Protein AF-A0A9E2C3A5-F1 (afdb_monomer_lite)

Structure (mmCIF, N/CA/C/O backbone):
data_AF-A0A9E2C3A5-F1
#
_entry.id   AF-A0A9E2C3A5-F1
#
loop_
_atom_site.group_PDB
_atom_site.id
_atom_site.type_symbol
_atom_site.label_atom_id
_atom_site.label_alt_id
_atom_site.label_comp_id
_atom_site.label_asym_id
_atom_site.label_entity_id
_atom_site.label_seq_id
_atom_site.pdbx_PDB_ins_code
_atom_site.Cartn_x
_atom_site.Cartn_y
_atom_site.Cartn_z
_atom_site.occupancy
_atom_site.B_iso_or_equiv
_atom_site.auth_seq_id
_atom_site.auth_comp_id
_atom_site.auth_asym_id
_atom_site.auth_atom_id
_atom_site.pdbx_PDB_model_num
ATOM 1 N N . MET A 1 1 ? -0.755 -7.936 25.586 1.00 62.66 1 MET A N 1
ATOM 2 C CA . MET A 1 1 ? -1.709 -7.814 24.463 1.00 62.66 1 MET A CA 1
ATOM 3 C C . MET A 1 1 ? -3.049 -7.422 25.065 1.00 62.66 1 MET A C 1
ATOM 5 O O . MET A 1 1 ? -3.430 -8.048 26.045 1.00 62.66 1 MET A O 1
ATOM 9 N N . LEU A 1 2 ? -3.688 -6.346 24.596 1.00 75.25 2 LEU A N 1
ATOM 10 C CA . LEU A 1 2 ? -5.020 -5.961 25.083 1.00 75.25 2 LEU A CA 1
ATOM 11 C C . LEU A 1 2 ? -6.048 -6.982 24.577 1.00 75.25 2 LEU A C 1
ATOM 13 O O . LEU A 1 2 ? -5.969 -7.399 23.423 1.00 75.25 2 LEU A O 1
ATOM 17 N N . THR A 1 3 ? -6.968 -7.411 25.439 1.00 92.00 3 THR A N 1
ATOM 18 C CA . THR A 1 3 ? -8.112 -8.248 25.053 1.00 92.00 3 THR A CA 1
ATOM 19 C C . THR A 1 3 ? -9.198 -7.378 24.421 1.00 92.00 3 THR A C 1
ATOM 21 O O . THR A 1 3 ? -9.244 -6.175 24.687 1.00 92.00 3 THR A O 1
ATOM 24 N N . ILE A 1 4 ? -10.080 -7.972 23.606 1.00 91.62 4 ILE A N 1
ATOM 25 C CA . ILE A 1 4 ? -11.217 -7.252 23.003 1.00 91.62 4 ILE A CA 1
ATOM 26 C C . ILE A 1 4 ? -12.046 -6.546 24.086 1.00 91.62 4 ILE A C 1
ATOM 28 O O . ILE A 1 4 ? -12.380 -5.382 23.919 1.00 91.62 4 ILE A O 1
ATOM 32 N N . ASP A 1 5 ? -12.258 -7.188 25.238 1.00 92.94 5 ASP A N 1
ATOM 33 C CA . ASP A 1 5 ? -13.043 -6.628 26.346 1.00 92.94 5 ASP A CA 1
ATOM 34 C C . ASP A 1 5 ? -12.450 -5.323 26.880 1.00 92.94 5 ASP A C 1
ATOM 36 O O . ASP A 1 5 ? -13.170 -4.368 27.161 1.00 92.94 5 ASP A O 1
ATOM 40 N N . LYS A 1 6 ? -11.116 -5.254 26.965 1.00 95.44 6 LYS A N 1
ATOM 41 C CA . LYS A 1 6 ? -10.420 -4.051 27.422 1.00 95.44 6 LYS A CA 1
ATOM 42 C C . LYS A 1 6 ? -10.456 -2.936 26.379 1.00 95.44 6 LYS A C 1
ATOM 44 O O . LYS A 1 6 ? -10.442 -1.766 26.736 1.00 95.44 6 LYS A O 1
ATOM 49 N N . ILE A 1 7 ? -10.506 -3.288 25.095 1.00 94.81 7 ILE A N 1
ATOM 50 C CA . ILE A 1 7 ? -10.713 -2.323 24.010 1.00 94.81 7 ILE A CA 1
ATOM 51 C C . ILE A 1 7 ? -12.145 -1.777 24.078 1.00 94.81 7 ILE A C 1
ATOM 53 O O . ILE A 1 7 ? -12.324 -0.566 24.027 1.00 94.81 7 ILE A O 1
ATOM 57 N N . THR A 1 8 ? -13.145 -2.636 24.280 1.00 95.62 8 THR A N 1
ATOM 58 C CA . THR A 1 8 ? -14.549 -2.235 24.464 1.00 95.62 8 THR A CA 1
ATOM 59 C C . THR A 1 8 ? -14.718 -1.297 25.661 1.00 95.62 8 THR A C 1
ATOM 61 O O . THR A 1 8 ? -15.381 -0.272 25.534 1.00 95.62 8 THR A O 1
ATOM 64 N N . GLU A 1 9 ? -14.074 -1.588 26.797 1.00 96.31 9 GLU A N 1
ATOM 65 C CA . GLU A 1 9 ? -14.080 -0.712 27.981 1.00 96.31 9 GLU A CA 1
ATOM 66 C C . GLU A 1 9 ? -13.499 0.678 27.673 1.00 96.31 9 GLU A C 1
ATOM 68 O O . GLU A 1 9 ? -14.090 1.690 28.042 1.00 96.31 9 GLU A O 1
ATOM 73 N N . LEU A 1 10 ? -12.367 0.733 26.960 1.00 96.94 10 LEU A N 1
ATOM 74 C CA . LEU A 1 10 ? -11.712 1.991 26.585 1.00 96.94 10 LEU A CA 1
ATOM 75 C C . LEU A 1 10 ? -12.529 2.820 25.585 1.00 96.94 10 LEU A C 1
ATOM 77 O O . LEU A 1 10 ? -12.466 4.047 25.625 1.00 96.94 10 LEU A O 1
ATOM 81 N N . LEU A 1 11 ? -13.262 2.164 24.684 1.00 95.88 11 LEU A N 1
ATOM 82 C CA . LEU A 1 11 ? -14.099 2.817 23.673 1.00 95.88 11 LEU A CA 1
ATOM 83 C C . LEU A 1 11 ? -15.477 3.226 24.216 1.00 95.88 11 LEU A C 1
ATOM 85 O O . LEU A 1 11 ? -16.120 4.110 23.652 1.00 95.88 11 LEU A O 1
ATOM 89 N N . GLY A 1 12 ? -15.930 2.612 25.313 1.00 96.38 12 GLY A N 1
ATOM 90 C CA . GLY A 1 12 ? -17.151 2.992 26.013 1.00 96.38 12 GLY A CA 1
ATOM 91 C C . GLY A 1 12 ? -18.381 3.007 25.089 1.00 96.38 12 GLY A C 1
ATOM 92 O O . GLY A 1 12 ? -18.645 2.005 24.422 1.00 96.38 12 GLY A O 1
ATOM 93 N N . PRO A 1 13 ? -19.149 4.113 25.028 1.00 96.94 13 PRO A N 1
ATOM 94 C CA . PRO A 1 13 ? -20.352 4.207 24.194 1.00 96.94 13 PRO A CA 1
ATOM 95 C C . PRO A 1 13 ? -20.114 3.998 22.691 1.00 96.94 13 PRO A C 1
ATOM 97 O O . PRO A 1 13 ? -21.017 3.539 21.996 1.00 96.94 13 PRO A O 1
ATOM 100 N N . ASP A 1 14 ? -18.912 4.299 22.194 1.00 96.38 14 ASP A N 1
ATOM 101 C CA . ASP A 1 14 ? -18.581 4.203 20.767 1.00 96.38 14 ASP A CA 1
ATOM 102 C C . ASP A 1 14 ? -18.113 2.799 20.359 1.00 96.38 14 ASP A C 1
ATOM 104 O O . ASP A 1 14 ? -17.882 2.534 19.179 1.00 96.38 14 ASP A O 1
ATOM 108 N N . ALA A 1 15 ? -17.960 1.882 21.320 1.00 96.50 15 ALA A N 1
ATOM 109 C CA . ALA A 1 15 ? -17.381 0.568 21.069 1.00 96.50 15 ALA A CA 1
ATOM 110 C C . ALA A 1 15 ? -18.133 -0.208 19.981 1.00 96.50 15 ALA A C 1
ATOM 112 O O . ALA A 1 15 ? -17.503 -0.777 19.093 1.00 96.50 15 ALA A O 1
ATOM 113 N N . ASP A 1 16 ? -19.467 -0.198 20.017 1.00 93.62 16 ASP A N 1
ATOM 114 C CA . ASP A 1 16 ? -20.278 -0.924 19.039 1.00 93.62 16 ASP A CA 1
ATOM 115 C C . ASP A 1 16 ? -20.124 -0.342 17.626 1.00 93.62 16 ASP A C 1
ATOM 117 O O . ASP A 1 16 ? -19.829 -1.071 16.680 1.00 93.62 16 ASP A O 1
ATOM 121 N N . SER A 1 17 ? -20.227 0.985 17.490 1.00 94.69 17 SER A N 1
ATOM 122 C CA . SER A 1 17 ? -20.154 1.652 16.186 1.00 94.69 17 SER A CA 1
ATOM 123 C C . SER A 1 17 ? -18.776 1.517 15.533 1.00 94.69 17 SER A C 1
ATOM 125 O O . SER A 1 17 ? -18.695 1.355 14.316 1.00 94.69 17 SER A O 1
ATOM 127 N N . LEU A 1 18 ? -17.698 1.546 16.322 1.00 94.31 18 LEU A N 1
ATOM 128 C CA . LEU A 1 18 ? -16.322 1.476 15.829 1.00 94.31 18 LEU A CA 1
ATOM 129 C C . LEU A 1 18 ? -15.859 0.043 15.555 1.00 94.31 18 LEU A C 1
ATOM 131 O O . LEU A 1 18 ? -15.201 -0.200 14.543 1.00 94.31 18 LEU A O 1
ATOM 135 N N . LEU A 1 19 ? -16.174 -0.907 16.440 1.00 94.38 19 LEU A N 1
ATOM 136 C CA . LEU A 1 19 ? -15.696 -2.288 16.309 1.00 94.38 19 LEU A CA 1
ATOM 137 C C . LEU A 1 19 ? -16.504 -3.088 15.285 1.00 94.38 19 LEU A C 1
ATOM 139 O O . LEU A 1 19 ? -15.938 -3.954 14.617 1.00 94.38 19 LEU A O 1
ATOM 143 N N . ASN A 1 20 ? -17.794 -2.778 15.128 1.00 94.00 20 ASN A N 1
ATOM 144 C CA . ASN A 1 20 ? -18.688 -3.460 14.189 1.00 94.00 20 ASN A CA 1
ATOM 145 C C . ASN A 1 20 ? -18.942 -2.659 12.901 1.00 94.00 20 ASN A C 1
ATOM 147 O O . ASN A 1 20 ? -19.833 -3.007 12.125 1.00 94.00 20 ASN A O 1
ATOM 151 N N . PHE A 1 21 ? -18.160 -1.605 12.641 1.00 93.75 21 PHE A N 1
ATOM 152 C CA . PHE A 1 21 ? -18.308 -0.774 11.448 1.00 93.75 21 PHE A CA 1
ATOM 153 C C . PHE A 1 21 ? -18.222 -1.594 10.149 1.00 93.75 21 PHE A C 1
ATOM 155 O O . PHE A 1 21 ? -17.193 -2.204 9.839 1.00 93.75 21 PHE A O 1
ATOM 162 N N . ASN A 1 22 ? -19.293 -1.564 9.353 1.00 92.88 22 ASN A N 1
ATOM 163 C CA . ASN A 1 22 ? -19.394 -2.294 8.087 1.00 92.88 22 ASN A CA 1
ATOM 164 C C . ASN A 1 22 ? -20.027 -1.489 6.937 1.00 92.88 22 ASN A C 1
ATOM 166 O O . ASN A 1 22 ? -20.226 -2.05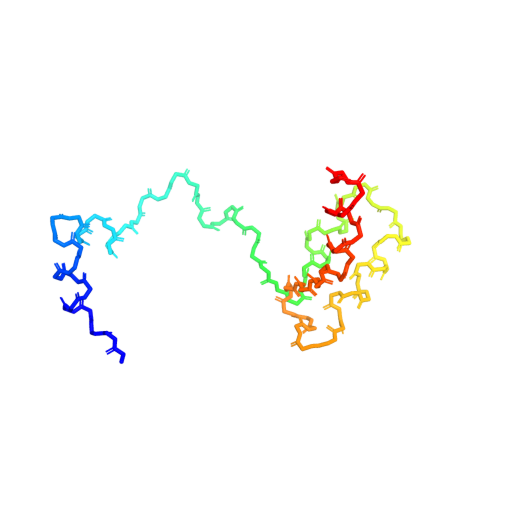9 5.866 1.00 92.88 22 ASN A O 1
ATOM 170 N N . ASP A 1 23 ? -20.283 -0.190 7.131 1.00 92.88 23 ASP A N 1
ATOM 171 C CA . ASP A 1 23 ? -20.895 0.707 6.139 1.00 92.88 23 ASP A CA 1
ATOM 172 C C . ASP A 1 23 ? -19.883 1.750 5.617 1.00 92.88 23 ASP A C 1
ATOM 174 O O . ASP A 1 23 ? -19.970 2.946 5.917 1.00 92.88 23 ASP A O 1
ATOM 178 N N . PRO A 1 24 ? -18.826 1.324 4.896 1.00 93.62 24 PRO A N 1
ATOM 179 C CA . PRO A 1 24 ? -17.844 2.250 4.373 1.00 93.62 24 PRO A CA 1
ATOM 180 C C . PRO A 1 24 ? -18.437 3.054 3.215 1.00 93.62 24 PRO A C 1
ATOM 182 O O . PRO A 1 24 ? -18.985 2.510 2.260 1.00 93.62 24 PRO A O 1
ATOM 185 N N . LYS A 1 25 ? -18.209 4.369 3.234 1.00 95.12 25 LYS A N 1
ATOM 186 C CA . LYS A 1 25 ? -18.599 5.264 2.132 1.00 95.12 25 LYS A CA 1
ATOM 187 C C . LYS A 1 25 ? -17.969 4.884 0.780 1.00 95.12 25 LYS A C 1
ATOM 189 O O . LYS A 1 25 ? -1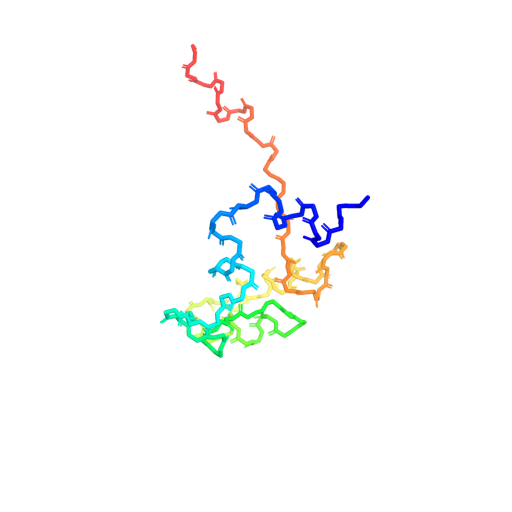8.509 5.227 -0.266 1.00 95.12 25 LYS A O 1
ATOM 194 N N . ILE A 1 26 ? -16.810 4.225 0.801 1.00 94.56 26 ILE A N 1
ATOM 195 C CA . ILE A 1 26 ? -16.093 3.724 -0.378 1.00 94.56 26 ILE A CA 1
ATOM 196 C C . ILE A 1 26 ? -15.978 2.209 -0.227 1.00 94.56 26 ILE A C 1
ATOM 198 O O . ILE A 1 26 ? -15.476 1.735 0.795 1.00 94.56 26 ILE A O 1
ATOM 202 N N . SER A 1 27 ? -16.421 1.448 -1.232 1.00 95.00 27 SER A N 1
ATOM 203 C CA . SER A 1 27 ? -16.328 -0.015 -1.175 1.00 95.00 27 SER A CA 1
ATOM 204 C C . SER A 1 27 ? -14.865 -0.462 -1.135 1.00 95.00 27 SER A C 1
ATOM 206 O O . SER A 1 27 ? -14.004 0.113 -1.806 1.00 95.00 27 SER A O 1
ATOM 208 N N . LYS A 1 28 ? -14.592 -1.550 -0.405 1.00 92.56 28 LYS A N 1
ATOM 209 C CA . LYS A 1 28 ? -13.273 -2.203 -0.390 1.00 92.56 28 LYS A CA 1
ATOM 210 C C . LYS A 1 28 ? -12.817 -2.614 -1.792 1.00 92.56 28 LYS A C 1
ATOM 212 O O . LYS A 1 28 ? -11.622 -2.572 -2.060 1.00 92.56 28 LYS A O 1
ATOM 217 N N . ASP A 1 29 ? -13.750 -2.926 -2.689 1.00 94.12 29 ASP A N 1
ATOM 218 C CA . ASP A 1 29 ? -13.455 -3.319 -4.075 1.00 94.12 29 ASP A CA 1
ATOM 219 C C . ASP A 1 29 ? -12.860 -2.175 -4.908 1.00 94.12 29 ASP A C 1
ATOM 221 O O . ASP A 1 29 ? -12.235 -2.409 -5.939 1.00 94.12 29 ASP A O 1
ATOM 225 N N . GLN A 1 30 ? -13.036 -0.926 -4.466 1.00 94.56 30 GLN A N 1
ATOM 226 C CA . GLN A 1 30 ? -12.456 0.251 -5.117 1.00 94.56 30 GLN A CA 1
ATOM 227 C C . GLN A 1 30 ? -11.031 0.549 -4.627 1.00 94.56 30 GLN A C 1
ATOM 229 O O . GLN A 1 30 ? -10.387 1.471 -5.131 1.00 94.56 30 GLN A O 1
ATOM 234 N N . LEU A 1 31 ? -10.526 -0.195 -3.637 1.00 93.75 31 LEU A N 1
ATOM 235 C CA . LEU A 1 31 ? -9.193 0.017 -3.090 1.00 93.75 31 LEU A CA 1
ATOM 236 C C . LEU A 1 31 ? -8.137 -0.699 -3.930 1.00 93.75 31 LEU A C 1
ATOM 238 O O . LEU A 1 31 ? -8.162 -1.913 -4.123 1.00 93.75 31 LEU A O 1
ATOM 242 N N . ASN A 1 32 ? -7.118 0.051 -4.337 1.00 94.06 32 ASN A N 1
ATOM 243 C CA . ASN A 1 32 ? -5.904 -0.522 -4.895 1.00 94.06 32 ASN A CA 1
ATOM 244 C C . ASN A 1 32 ? -4.995 -0.982 -3.758 1.00 94.06 32 ASN A C 1
ATOM 246 O O . ASN A 1 32 ? -4.217 -0.199 -3.216 1.00 94.06 32 ASN A O 1
ATOM 250 N N . LEU A 1 33 ? -5.103 -2.256 -3.390 1.00 94.94 33 LEU A N 1
ATOM 251 C CA . LEU A 1 33 ? -4.272 -2.835 -2.338 1.00 94.94 33 LEU A CA 1
ATOM 252 C C . LEU A 1 33 ? -2.870 -3.190 -2.859 1.00 94.94 33 LEU A C 1
ATOM 254 O O . LEU A 1 33 ? -2.746 -3.597 -4.019 1.00 94.94 33 LEU A O 1
ATOM 258 N N . PRO A 1 34 ? -1.820 -3.042 -2.035 1.00 95.69 34 PRO A N 1
ATOM 259 C CA . PRO A 1 34 ? -0.459 -3.409 -2.403 1.00 95.69 34 PRO A CA 1
ATOM 260 C C . PRO A 1 34 ? -0.343 -4.919 -2.622 1.00 95.69 34 PRO A C 1
ATOM 262 O O . PRO A 1 34 ? -0.999 -5.718 -1.956 1.00 95.69 34 PRO A O 1
ATOM 265 N N . GLY A 1 35 ? 0.488 -5.301 -3.585 1.00 95.94 35 GLY A N 1
ATOM 266 C CA . GLY A 1 35 ? 0.722 -6.691 -3.935 1.00 95.94 35 GLY A CA 1
ATOM 267 C C . GLY A 1 35 ? 1.937 -6.859 -4.846 1.00 95.94 35 GLY A C 1
ATOM 268 O O . GLY A 1 35 ? 2.532 -5.870 -5.287 1.00 95.94 35 GLY A O 1
ATOM 269 N N . PRO A 1 36 ? 2.319 -8.109 -5.145 1.00 95.50 36 PRO A N 1
ATOM 270 C CA . PRO A 1 36 ? 3.449 -8.409 -6.025 1.00 95.50 36 PRO A CA 1
ATOM 271 C C . PRO A 1 36 ? 3.262 -7.898 -7.459 1.00 95.50 36 PRO A C 1
ATOM 273 O O . PRO A 1 36 ? 4.248 -7.720 -8.166 1.00 95.50 36 PRO A O 1
ATOM 276 N N . ASP A 1 37 ? 2.020 -7.632 -7.860 1.00 95.69 37 ASP A N 1
ATOM 277 C CA . ASP A 1 37 ? 1.595 -7.142 -9.172 1.00 95.69 37 ASP A CA 1
ATOM 278 C C . ASP A 1 37 ? 1.435 -5.609 -9.233 1.00 95.69 37 ASP A C 1
ATOM 280 O O . ASP A 1 37 ? 0.893 -5.082 -10.202 1.00 95.69 37 ASP A O 1
ATOM 284 N N . TRP A 1 38 ? 1.869 -4.870 -8.200 1.00 96.44 38 TRP A N 1
ATOM 285 C CA . TRP A 1 38 ? 1.581 -3.436 -8.053 1.00 96.44 38 TRP A CA 1
ATOM 286 C C . TRP A 1 38 ? 1.989 -2.595 -9.270 1.00 96.44 38 TRP A C 1
ATOM 288 O O . TRP A 1 38 ? 1.239 -1.720 -9.700 1.00 96.44 38 TRP A O 1
ATOM 298 N N . ILE A 1 39 ? 3.160 -2.872 -9.852 1.00 95.44 39 ILE A N 1
ATOM 299 C CA . ILE A 1 39 ? 3.631 -2.154 -11.043 1.00 95.44 39 ILE A CA 1
ATOM 300 C C . ILE A 1 39 ? 2.694 -2.395 -12.225 1.00 95.44 39 ILE A C 1
ATOM 302 O O . ILE A 1 39 ? 2.267 -1.430 -12.863 1.00 95.44 39 ILE A O 1
ATOM 306 N N . ASP A 1 40 ? 2.349 -3.657 -12.474 1.00 95.50 40 ASP A N 1
ATOM 307 C CA . ASP A 1 40 ? 1.553 -4.066 -13.627 1.00 95.50 40 ASP A CA 1
ATOM 308 C C . ASP A 1 40 ? 0.109 -3.575 -13.522 1.00 95.50 40 ASP A C 1
ATOM 310 O O . ASP A 1 40 ? -0.452 -3.048 -14.482 1.00 95.50 40 ASP A O 1
ATOM 314 N N . ARG A 1 41 ? -0.482 -3.687 -12.329 1.00 95.50 41 ARG A N 1
ATOM 315 C CA . ARG A 1 41 ? -1.873 -3.302 -12.086 1.00 95.50 41 ARG A CA 1
ATOM 316 C C . ARG A 1 41 ? -2.069 -1.789 -12.003 1.00 95.50 41 ARG A C 1
ATOM 318 O O . ARG A 1 41 ? -3.093 -1.297 -12.472 1.00 95.50 41 ARG A O 1
ATOM 325 N N . ILE A 1 42 ? -1.123 -1.050 -11.415 1.00 95.31 42 ILE A N 1
ATOM 326 C CA . ILE A 1 42 ? -1.311 0.376 -11.088 1.00 95.31 42 ILE A CA 1
ATOM 327 C C . ILE A 1 42 ? -0.525 1.309 -12.003 1.00 95.31 42 ILE A C 1
ATOM 329 O O . ILE A 1 42 ? -1.072 2.301 -12.481 1.00 95.31 42 ILE A O 1
ATOM 333 N N . PHE A 1 43 ? 0.759 1.040 -12.242 1.00 95.62 43 PHE A N 1
ATOM 334 C CA . PHE A 1 43 ? 1.627 2.016 -12.904 1.00 95.62 43 PHE A CA 1
ATOM 335 C C . PHE A 1 43 ? 1.689 1.862 -14.424 1.00 95.62 43 PHE A C 1
ATOM 337 O O . PHE A 1 43 ? 1.815 2.886 -15.098 1.00 95.62 43 PHE A O 1
ATOM 344 N N . ILE A 1 44 ? 1.570 0.646 -14.970 1.00 95.62 44 ILE A N 1
ATOM 345 C CA . ILE A 1 44 ? 1.645 0.412 -16.427 1.00 95.62 44 ILE A CA 1
ATOM 346 C C . ILE A 1 44 ? 0.608 1.233 -17.201 1.00 95.62 44 ILE A C 1
ATOM 348 O O . ILE A 1 44 ? 0.928 1.774 -18.252 1.00 95.62 44 ILE A O 1
ATOM 352 N N . ASN A 1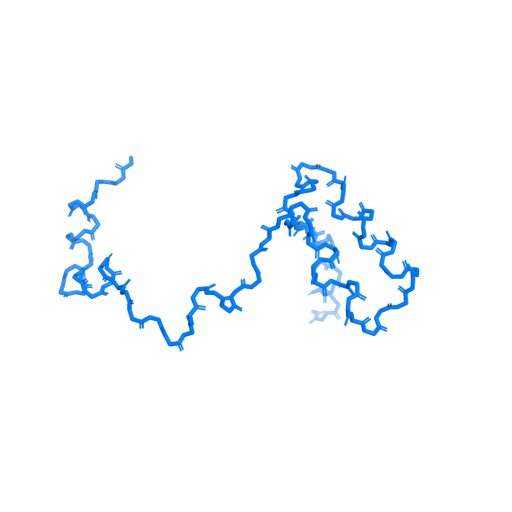 45 ? -0.605 1.376 -16.665 1.00 94.19 45 ASN A N 1
ATOM 353 C CA . ASN A 1 45 ? -1.704 2.088 -17.327 1.00 94.19 45 ASN A CA 1
ATOM 354 C C . ASN A 1 45 ? -1.687 3.611 -17.091 1.00 94.19 45 ASN A C 1
ATOM 356 O O . ASN A 1 45 ? -2.695 4.278 -17.307 1.00 94.19 45 ASN A O 1
ATOM 360 N N . SER A 1 46 ? -0.576 4.166 -16.597 1.00 95.44 46 SER A N 1
ATOM 361 C CA . SER A 1 46 ? -0.414 5.610 -16.388 1.00 95.44 46 SER A CA 1
ATOM 362 C C . SER A 1 46 ? 0.434 6.249 -17.487 1.00 95.44 46 SER A C 1
ATOM 364 O O . SER A 1 46 ? 1.163 5.558 -18.189 1.00 95.44 46 SER A O 1
ATOM 366 N N . ASP A 1 47 ? 0.450 7.580 -17.560 1.00 97.12 47 ASP A N 1
ATOM 367 C CA . ASP A 1 47 ? 1.258 8.341 -18.533 1.00 97.12 47 ASP A CA 1
ATOM 368 C C . ASP A 1 47 ? 2.781 8.315 -18.255 1.00 97.12 47 ASP A C 1
ATOM 370 O O . ASP A 1 47 ? 3.552 9.128 -18.772 1.00 97.12 47 ASP A O 1
ATOM 374 N N . ARG A 1 48 ? 3.257 7.400 -17.401 1.00 97.12 48 ARG A N 1
ATOM 375 C CA . ARG A 1 48 ? 4.681 7.252 -17.078 1.00 97.12 48 ARG A CA 1
ATOM 376 C C . ARG A 1 48 ? 5.410 6.582 -18.233 1.00 97.12 48 ARG A C 1
ATOM 378 O O . ARG A 1 48 ? 5.031 5.513 -18.697 1.00 97.12 48 ARG A O 1
ATOM 385 N N . ASN A 1 49 ? 6.530 7.169 -18.640 1.00 97.69 49 ASN A N 1
ATOM 386 C CA . ASN A 1 49 ? 7.370 6.567 -19.665 1.00 97.69 49 ASN A CA 1
ATOM 387 C C . ASN A 1 49 ? 8.037 5.262 -19.179 1.00 97.69 49 ASN A C 1
ATOM 389 O O . ASN A 1 49 ? 8.132 4.972 -17.982 1.00 97.69 49 ASN A O 1
ATOM 393 N N . ILE A 1 50 ? 8.573 4.504 -20.138 1.00 97.31 50 ILE A N 1
ATOM 394 C CA . ILE A 1 50 ? 9.221 3.208 -19.896 1.00 97.31 50 ILE A CA 1
ATOM 395 C C . ILE A 1 50 ? 10.365 3.316 -18.878 1.00 97.31 50 ILE A C 1
ATOM 397 O O . ILE A 1 50 ? 10.542 2.415 -18.060 1.00 97.31 50 ILE A O 1
ATOM 401 N N . GLN A 1 51 ? 11.144 4.400 -18.902 1.00 98.12 51 GLN A N 1
ATOM 402 C CA . GLN A 1 51 ? 12.267 4.568 -17.981 1.00 98.12 51 GLN A CA 1
ATOM 403 C C . GLN A 1 51 ? 11.786 4.722 -16.535 1.00 98.12 51 GLN A C 1
ATOM 405 O O . GLN A 1 51 ? 12.329 4.087 -15.631 1.00 98.12 51 GLN A O 1
ATOM 410 N N . THR A 1 52 ? 10.732 5.505 -16.313 1.00 97.56 52 THR A N 1
ATOM 411 C CA . THR A 1 52 ? 10.112 5.6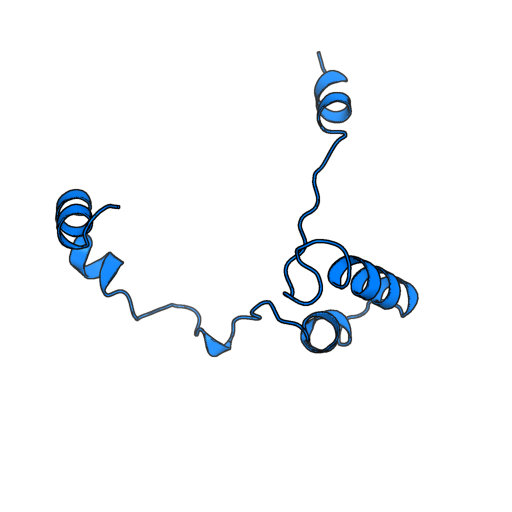59 -14.996 1.00 97.56 52 THR A CA 1
ATOM 412 C C . THR A 1 52 ? 9.526 4.338 -14.507 1.00 97.56 52 THR A C 1
ATOM 414 O O . THR A 1 52 ? 9.754 3.973 -13.355 1.00 97.56 52 THR A O 1
ATOM 417 N N . LEU A 1 53 ? 8.830 3.587 -15.368 1.00 97.69 53 LEU A N 1
ATOM 418 C CA . LEU A 1 53 ? 8.278 2.275 -15.007 1.00 97.69 53 LEU A CA 1
ATOM 419 C C . LEU A 1 53 ? 9.374 1.275 -14.620 1.00 97.69 53 LEU A C 1
ATOM 421 O O . LEU A 1 53 ? 9.237 0.586 -13.612 1.00 97.69 53 LEU A O 1
ATOM 425 N N . LYS A 1 54 ? 10.493 1.243 -15.355 1.00 97.69 54 LYS A N 1
ATOM 426 C CA . LYS A 1 54 ? 11.661 0.413 -15.013 1.00 97.69 54 LYS A CA 1
ATOM 427 C C . LYS A 1 54 ? 12.252 0.783 -13.654 1.00 97.69 54 LYS A C 1
ATOM 429 O O . LYS A 1 54 ? 12.532 -0.105 -12.853 1.00 97.69 54 LYS A O 1
ATOM 434 N N . ASN A 1 55 ? 12.415 2.076 -13.382 1.00 97.94 55 ASN A N 1
ATOM 435 C CA . ASN A 1 55 ? 12.948 2.546 -12.105 1.00 97.94 55 ASN A CA 1
ATOM 436 C C . ASN A 1 55 ? 12.010 2.185 -10.943 1.00 97.94 55 ASN A C 1
ATOM 438 O O . ASN A 1 55 ? 12.473 1.708 -9.909 1.00 97.94 55 ASN A O 1
ATOM 442 N N . LEU A 1 56 ? 10.694 2.348 -11.121 1.00 97.19 56 LEU A N 1
ATOM 443 C CA . LEU A 1 56 ? 9.703 1.920 -10.131 1.00 97.19 56 LEU A CA 1
ATOM 444 C C . LEU A 1 56 ? 9.764 0.404 -9.914 1.00 97.19 56 LEU A C 1
ATOM 446 O O . LEU A 1 56 ? 9.845 -0.035 -8.772 1.00 97.19 56 LEU A O 1
ATOM 450 N N . ALA A 1 57 ? 9.805 -0.397 -10.980 1.00 96.50 57 ALA A N 1
ATOM 451 C CA . ALA A 1 57 ? 9.931 -1.848 -10.865 1.00 96.50 57 ALA A CA 1
ATOM 452 C C . ALA A 1 57 ? 11.181 -2.262 -10.079 1.00 96.50 57 ALA A C 1
ATOM 454 O O . ALA A 1 57 ? 11.109 -3.154 -9.235 1.00 96.50 57 ALA A O 1
ATOM 455 N N . TRP A 1 58 ? 12.305 -1.580 -10.298 1.00 97.12 58 TRP A N 1
ATOM 456 C CA . TRP A 1 58 ? 13.529 -1.825 -9.543 1.00 97.12 58 TRP A CA 1
ATOM 457 C C . TRP A 1 58 ? 13.375 -1.486 -8.054 1.00 97.12 58 TRP A C 1
ATOM 459 O O . TRP A 1 58 ? 13.712 -2.312 -7.207 1.00 97.12 58 TRP A O 1
ATOM 469 N N . LEU A 1 59 ? 12.794 -0.325 -7.726 1.00 96.81 59 LEU A N 1
ATOM 470 C CA . LEU A 1 59 ? 12.540 0.089 -6.339 1.00 96.81 59 LEU A CA 1
ATOM 471 C C . LEU A 1 59 ? 11.614 -0.891 -5.602 1.00 96.81 59 LEU A C 1
ATOM 473 O O . LEU A 1 59 ? 11.938 -1.342 -4.505 1.00 96.81 59 LEU A O 1
ATOM 477 N N . PHE A 1 60 ? 10.489 -1.269 -6.213 1.00 97.19 60 PHE A N 1
ATOM 478 C CA . PHE A 1 60 ? 9.512 -2.190 -5.615 1.00 97.19 60 PHE A CA 1
ATOM 479 C C . PHE A 1 60 ? 9.994 -3.651 -5.561 1.00 97.19 60 PHE A C 1
ATOM 481 O O . PHE A 1 60 ? 9.387 -4.475 -4.874 1.00 97.19 60 PHE A O 1
ATOM 488 N N . ALA A 1 61 ? 11.085 -3.991 -6.252 1.00 96.62 61 ALA A N 1
ATOM 489 C CA . ALA A 1 61 ? 11.723 -5.305 -6.199 1.00 96.62 61 ALA A CA 1
ATOM 490 C C . ALA A 1 61 ? 12.931 -5.361 -5.244 1.00 96.62 61 ALA A C 1
ATOM 492 O O . ALA A 1 61 ? 13.589 -6.401 -5.167 1.00 96.62 61 ALA A O 1
ATOM 493 N N . HIS A 1 62 ? 13.230 -4.280 -4.518 1.00 95.81 62 HIS A N 1
ATOM 494 C CA . HIS A 1 62 ? 14.418 -4.177 -3.673 1.00 95.81 62 HIS A CA 1
ATOM 495 C C . HIS A 1 62 ? 14.117 -4.284 -2.167 1.00 95.81 62 HIS A C 1
ATOM 497 O O . HIS A 1 62 ? 13.053 -3.905 -1.677 1.00 95.81 62 HIS A O 1
ATOM 503 N N . GLY A 1 63 ? 15.105 -4.769 -1.408 1.00 95.69 63 GLY A N 1
ATOM 504 C CA . GLY A 1 63 ? 15.086 -4.776 0.053 1.00 95.69 63 GLY A CA 1
ATOM 505 C C . GLY A 1 63 ? 14.056 -5.723 0.676 1.00 95.69 63 GLY A C 1
ATOM 506 O O . GLY A 1 63 ? 13.575 -6.672 0.063 1.00 95.69 63 GLY A O 1
ATOM 507 N N . ARG A 1 64 ? 13.721 -5.466 1.945 1.00 96.25 64 ARG A N 1
ATOM 508 C CA . ARG A 1 64 ? 12.837 -6.333 2.748 1.00 96.25 64 ARG A CA 1
ATOM 509 C C . ARG A 1 64 ? 11.371 -6.310 2.316 1.00 96.25 64 ARG A C 1
ATOM 511 O O . ARG A 1 64 ? 10.642 -7.236 2.648 1.00 96.25 64 ARG A O 1
ATOM 518 N N . LEU A 1 65 ? 10.945 -5.251 1.627 1.00 96.69 65 LEU A N 1
ATOM 519 C CA . LEU A 1 65 ? 9.571 -5.079 1.143 1.00 96.69 65 LEU A CA 1
ATOM 520 C C . LEU A 1 65 ? 9.417 -5.466 -0.335 1.00 96.69 65 LEU A C 1
ATOM 522 O O . LEU A 1 65 ? 8.350 -5.253 -0.914 1.00 96.69 65 LEU A O 1
ATOM 526 N N . ALA A 1 66 ? 10.453 -6.053 -0.942 1.00 96.75 66 ALA A N 1
ATOM 527 C CA . ALA A 1 66 ? 10.428 -6.477 -2.332 1.00 96.75 66 ALA A CA 1
ATOM 528 C C . ALA A 1 66 ? 9.179 -7.315 -2.647 1.00 96.75 66 ALA A C 1
ATOM 530 O O . ALA A 1 66 ? 8.864 -8.272 -1.937 1.00 96.75 66 ALA A O 1
ATOM 531 N N . LYS A 1 67 ? 8.482 -6.965 -3.735 1.00 95.12 67 LYS A N 1
ATOM 532 C CA . LYS A 1 67 ? 7.278 -7.655 -4.238 1.00 95.12 67 LYS A CA 1
ATOM 533 C C . LYS A 1 67 ? 6.103 -7.716 -3.250 1.00 95.12 67 LYS A C 1
ATOM 535 O O . LYS A 1 67 ? 5.187 -8.507 -3.438 1.00 95.12 67 LYS A O 1
ATOM 540 N N . THR A 1 68 ? 6.091 -6.878 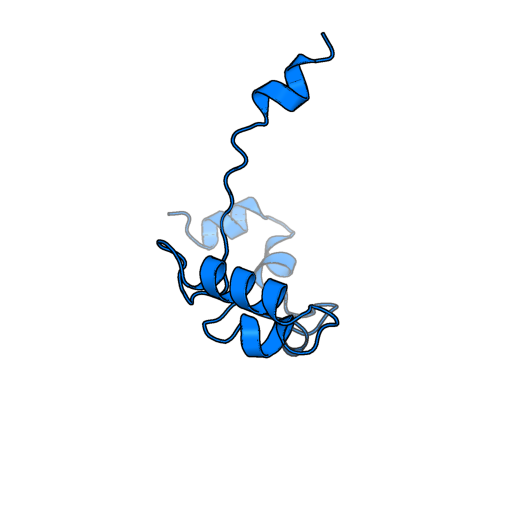-2.217 1.00 96.94 68 THR A N 1
ATOM 541 C CA . THR A 1 68 ? 4.919 -6.741 -1.332 1.00 96.94 68 THR A CA 1
ATOM 542 C C . THR A 1 68 ? 3.944 -5.669 -1.822 1.00 96.94 68 THR A C 1
ATOM 544 O O . THR A 1 68 ? 2.825 -5.590 -1.332 1.00 96.94 68 THR A O 1
ATOM 547 N N . GLY A 1 69 ? 4.377 -4.822 -2.764 1.00 95.50 69 GLY A N 1
ATOM 548 C CA . GLY A 1 69 ? 3.672 -3.602 -3.162 1.00 95.50 69 GLY A CA 1
ATOM 549 C C . GLY A 1 69 ? 3.849 -2.438 -2.182 1.00 95.50 69 GLY A C 1
ATOM 550 O O . GLY A 1 69 ? 3.356 -1.348 -2.452 1.00 95.50 69 GLY A O 1
ATOM 551 N N . TYR A 1 70 ? 4.574 -2.634 -1.076 1.00 96.44 70 TYR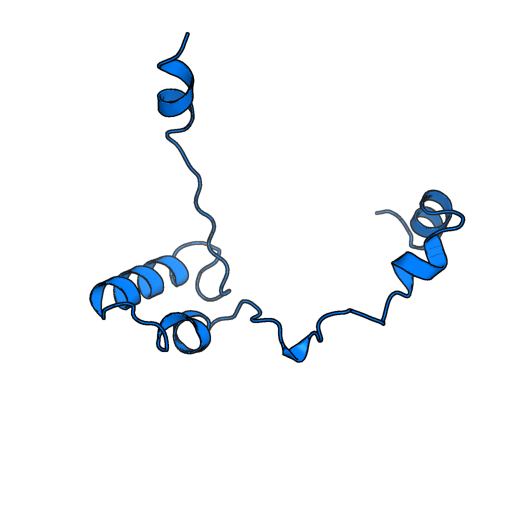 A N 1
ATOM 552 C CA . TYR A 1 70 ? 4.991 -1.561 -0.179 1.00 96.44 70 TYR A CA 1
ATOM 553 C C . TYR A 1 70 ? 6.385 -1.047 -0.546 1.00 96.44 70 TYR A C 1
ATOM 555 O O . TYR A 1 70 ? 7.273 -1.813 -0.919 1.00 96.44 70 TYR A O 1
ATOM 563 N N . LEU A 1 71 ? 6.583 0.258 -0.374 1.00 94.81 71 LEU A N 1
ATOM 564 C CA . LEU A 1 71 ? 7.867 0.932 -0.523 1.00 94.81 71 LEU A CA 1
ATOM 565 C C . LEU A 1 71 ? 8.096 1.812 0.706 1.00 94.81 71 LEU A C 1
ATOM 567 O O . LEU A 1 71 ? 7.219 2.578 1.096 1.00 94.81 71 LEU A O 1
ATOM 571 N N . SER A 1 72 ? 9.273 1.696 1.315 1.00 93.25 72 SER A N 1
ATOM 572 C CA . SER A 1 72 ? 9.688 2.532 2.441 1.00 93.25 72 SER A CA 1
ATOM 573 C C . SER A 1 72 ? 10.883 3.365 2.004 1.00 93.25 72 SER A C 1
ATOM 575 O O . SER A 1 72 ? 11.907 2.816 1.601 1.00 93.25 72 SER A O 1
ATOM 577 N N . ILE A 1 73 ? 10.727 4.686 2.047 1.00 90.31 73 ILE A N 1
ATOM 578 C CA . ILE A 1 73 ? 11.784 5.649 1.743 1.00 90.31 73 ILE A CA 1
ATOM 579 C C . ILE A 1 73 ? 12.088 6.379 3.043 1.00 90.31 73 ILE A C 1
ATOM 581 O O . ILE A 1 73 ? 11.190 6.971 3.640 1.00 90.31 73 ILE A O 1
ATOM 585 N N . LEU A 1 74 ? 13.342 6.313 3.483 1.00 87.00 74 LEU A N 1
ATOM 586 C CA . LEU A 1 74 ? 13.816 7.079 4.626 1.00 87.00 74 LEU A CA 1
ATOM 587 C C . LEU A 1 74 ? 14.392 8.404 4.109 1.00 87.00 74 LEU A C 1
ATOM 589 O O . LEU A 1 74 ? 15.438 8.374 3.458 1.00 87.00 74 LEU A O 1
ATOM 593 N N . PRO A 1 75 ? 13.745 9.553 4.361 1.00 82.06 75 PRO A N 1
ATOM 594 C CA . PRO A 1 75 ? 14.332 10.841 4.026 1.00 82.06 75 PRO A CA 1
ATOM 595 C C . PRO A 1 75 ? 15.494 11.119 4.988 1.00 82.06 75 PRO A C 1
ATOM 597 O O . PRO A 1 75 ? 15.299 11.198 6.199 1.00 82.06 75 PRO A O 1
ATOM 600 N N . VAL A 1 76 ? 16.710 11.237 4.456 1.00 80.06 76 VAL A N 1
ATOM 601 C CA . VAL A 1 76 ? 17.935 11.445 5.252 1.00 80.06 76 VAL A CA 1
ATOM 602 C C . VAL A 1 76 ? 18.381 12.910 5.312 1.00 80.06 76 VAL A C 1
ATOM 604 O O . VAL A 1 76 ? 19.160 13.270 6.189 1.00 80.06 76 VAL A O 1
ATOM 607 N N . ASP A 1 77 ? 17.824 13.774 4.460 1.00 78.88 77 ASP A N 1
ATOM 608 C CA . ASP A 1 77 ? 18.256 15.174 4.308 1.00 78.88 77 ASP A CA 1
ATOM 609 C C . ASP A 1 77 ? 17.421 16.183 5.119 1.00 78.88 77 ASP A C 1
ATOM 611 O O . ASP A 1 77 ? 17.591 17.395 4.996 1.00 78.88 77 ASP A O 1
ATOM 615 N N . GLN A 1 78 ? 16.549 15.696 6.009 1.00 66.31 78 GLN A N 1
ATOM 616 C CA . GLN A 1 78 ? 15.645 16.530 6.818 1.00 66.31 78 GLN A CA 1
ATOM 617 C C . GLN A 1 78 ? 16.388 17.588 7.655 1.00 66.31 78 GLN A C 1
ATOM 619 O O . GLN A 1 78 ? 15.880 18.682 7.881 1.00 66.31 78 GLN A O 1
ATOM 624 N N . GLY A 1 79 ? 17.615 17.294 8.093 1.00 66.19 79 GLY A N 1
ATOM 625 C CA . GLY A 1 79 ? 18.436 18.244 8.843 1.00 66.19 79 GLY A CA 1
ATOM 626 C C . GLY A 1 79 ? 18.909 19.441 8.014 1.00 66.19 79 GLY A C 1
ATOM 627 O O . GLY A 1 79 ? 19.055 20.522 8.571 1.00 66.19 79 GLY A O 1
ATOM 628 N N . ILE A 1 80 ? 19.118 19.284 6.703 1.00 64.88 80 ILE A N 1
ATOM 629 C CA . ILE A 1 80 ? 19.585 20.359 5.811 1.00 64.88 80 ILE A CA 1
ATOM 630 C C . ILE A 1 80 ? 18.410 21.264 5.418 1.00 64.88 80 ILE A C 1
ATOM 632 O O . ILE A 1 80 ? 18.539 22.486 5.444 1.00 64.88 80 ILE A O 1
ATOM 636 N N . GLU A 1 81 ? 17.242 20.679 5.135 1.00 67.81 81 GLU A N 1
ATOM 637 C CA . GLU A 1 81 ? 16.026 21.428 4.781 1.00 67.81 81 GLU A CA 1
ATOM 638 C C . GLU A 1 81 ? 15.491 22.276 5.951 1.00 67.81 81 GLU A C 1
ATOM 640 O O . GLU A 1 81 ? 14.944 23.356 5.730 1.00 67.81 81 GLU A O 1
ATOM 645 N N . HIS A 1 82 ? 15.690 21.837 7.199 1.00 61.75 82 HIS A N 1
ATOM 646 C CA . HIS A 1 82 ? 15.180 22.527 8.392 1.00 61.75 82 HIS A CA 1
ATOM 647 C C . HIS A 1 82 ? 16.185 23.441 9.115 1.00 61.75 82 HIS A C 1
ATOM 649 O O . HIS A 1 82 ? 15.787 24.138 10.047 1.00 61.75 82 HIS A O 1
ATOM 655 N N . SER A 1 83 ? 17.460 23.477 8.716 1.00 60.66 83 SER A N 1
ATOM 656 C CA . SER A 1 83 ? 18.491 24.306 9.377 1.00 60.66 83 SER A CA 1
ATOM 657 C C . SER A 1 83 ? 18.892 25.570 8.608 1.00 60.66 83 SER A C 1
ATOM 659 O O . SER A 1 83 ? 19.580 26.419 9.166 1.00 60.66 83 SER A O 1
ATOM 661 N N . GLY A 1 84 ? 18.422 25.757 7.369 1.00 57.94 84 GLY A N 1
ATOM 662 C CA . GLY A 1 84 ? 18.676 26.969 6.572 1.00 57.94 84 GLY A CA 1
ATOM 663 C C . GLY A 1 84 ? 17.812 28.194 6.921 1.00 57.94 84 GLY A C 1
ATOM 664 O O . GLY A 1 84 ? 17.855 29.179 6.190 1.00 57.94 84 GLY A O 1
ATOM 665 N N . GLY A 1 85 ? 17.004 28.126 7.987 1.00 55.97 85 GLY A N 1
ATOM 666 C CA . GLY A 1 85 ? 16.032 29.157 8.382 1.00 55.97 85 GLY A CA 1
ATOM 667 C C . GLY A 1 85 ? 16.052 29.537 9.867 1.00 55.97 85 GLY A C 1
ATOM 668 O O . GLY A 1 85 ? 15.015 29.953 10.381 1.00 55.97 85 GLY A O 1
ATOM 669 N N . ALA A 1 86 ? 17.190 29.371 10.548 1.00 48.97 86 ALA A N 1
ATOM 670 C CA . ALA A 1 86 ? 17.440 29.924 11.883 1.00 48.97 86 ALA A CA 1
ATOM 671 C C . ALA A 1 86 ? 18.450 31.076 11.812 1.00 48.97 86 ALA A C 1
ATOM 673 O O . ALA A 1 86 ? 19.418 30.953 11.027 1.00 48.97 86 ALA A O 1
#

Radius of gyration: 20.55 Å; chains: 1; bounding box: 40×38×48 Å

Sequence (86 aa):
MLTIDKITELLGPDADSLLNFNDPKISKDQLNLPGPDWIDRIFINSDRNIQTLKNLAWLFAHGRLAKTGYLSILPVDQGIEHSGGA

Foldseek 3Di:
DDDLVNVCVVCDPCSCCVVVPDDDPDDPVPDDAAFLCLLVPPVVPDPDDPVRSVVVLVQCCDDPNNGRSDGDDDDPCVCVVPPVPD

Secondary structure (DSSP, 8-state):
---HHHHHHHHGGGHHHHHS----SS-GGG-----TTHIIIIITTSS--HHHHHHHHHHHTSGGGTTSS--------HHHHHHTT-

pLDDT: mean 90.61, std 11.46, range [48.97, 98.12]